Protein AF-A0A9P8MNV4-F1 (afdb_monomer_lite)

Foldseek 3Di:
DDPQQFWDKDFLDALVRQLVPDDDDVVVLVVVVVCVVVVNQAFPDDDDDDAQAEDELVQWDWDWDWDQDPVGTTIGIDTAGNVDGPDARYWYADPVQQKIKHKHFQLSSVVVSVVCVVCSVVSFFGMKIKHKDAFDRDPRGDHPDDDSVRSNSHRTIMIMMTHTDDPPPPPPD

Structure (mmCIF, N/CA/C/O backbone):
data_AF-A0A9P8MNV4-F1
#
_entry.id   AF-A0A9P8MNV4-F1
#
loop_
_atom_site.group_PDB
_atom_site.id
_atom_site.type_symbol
_atom_site.label_atom_id
_atom_site.label_alt_id
_atom_site.label_comp_id
_atom_site.label_asym_id
_atom_site.label_entity_id
_atom_site.label_seq_id
_atom_site.pdbx_PDB_ins_code
_atom_site.Cartn_x
_atom_site.Cartn_y
_atom_site.Cartn_z
_atom_site.occupancy
_atom_site.B_iso_or_equiv
_atom_site.auth_seq_id
_atom_site.auth_comp_id
_atom_site.auth_asym_id
_atom_site.auth_atom_id
_atom_site.pdbx_PDB_model_num
ATOM 1 N N . MET A 1 1 ? -19.214 8.490 -10.981 1.00 37.25 1 MET A N 1
ATOM 2 C CA . MET A 1 1 ? -18.634 8.285 -9.644 1.00 37.25 1 MET A CA 1
ATOM 3 C C . MET A 1 1 ? -17.933 6.957 -9.773 1.00 37.25 1 MET A C 1
ATOM 5 O O . MET A 1 1 ? -18.622 5.946 -9.816 1.00 37.25 1 MET A O 1
ATOM 9 N N . ASP A 1 2 ? -16.638 6.998 -10.073 1.00 38.66 2 ASP A N 1
ATOM 10 C CA . ASP A 1 2 ? -15.866 5.781 -10.320 1.00 38.66 2 ASP A CA 1
ATOM 11 C C . ASP A 1 2 ? -15.865 4.930 -9.052 1.00 38.66 2 ASP A C 1
ATOM 13 O O . ASP A 1 2 ? -15.774 5.444 -7.937 1.00 38.66 2 ASP A O 1
ATOM 17 N N . HIS A 1 3 ? -16.043 3.625 -9.227 1.00 40.94 3 HIS A N 1
ATOM 18 C CA . HIS A 1 3 ? -16.126 2.656 -8.137 1.00 40.94 3 HIS A CA 1
ATOM 19 C C . HIS A 1 3 ? -14.774 2.427 -7.422 1.00 40.94 3 HIS A C 1
ATOM 21 O O . HIS A 1 3 ? -14.731 1.671 -6.453 1.00 40.94 3 HIS A O 1
ATOM 27 N N . ASP A 1 4 ? -13.710 3.118 -7.845 1.00 51.25 4 ASP A N 1
ATOM 28 C CA . ASP A 1 4 ? -12.316 2.915 -7.419 1.00 51.25 4 ASP A CA 1
ATOM 29 C C . ASP A 1 4 ? -11.925 3.577 -6.090 1.00 51.25 4 ASP A C 1
ATOM 31 O O . ASP A 1 4 ? -10.836 3.338 -5.570 1.00 51.25 4 ASP A O 1
ATOM 35 N N . ASP A 1 5 ? -12.798 4.389 -5.493 1.00 57.44 5 ASP A N 1
ATOM 36 C CA . ASP A 1 5 ? -12.467 5.123 -4.262 1.00 57.44 5 ASP A CA 1
ATOM 37 C C . ASP A 1 5 ? -12.869 4.409 -2.962 1.00 57.44 5 ASP A C 1
ATOM 39 O O . ASP A 1 5 ? -12.551 4.888 -1.865 1.00 57.44 5 ASP A O 1
ATOM 43 N N . LEU A 1 6 ? -13.568 3.276 -3.053 1.00 70.69 6 LEU A N 1
ATOM 44 C CA . LEU A 1 6 ? -14.146 2.608 -1.890 1.00 70.69 6 LEU A CA 1
ATOM 45 C C . LEU A 1 6 ? -13.115 1.710 -1.201 1.00 70.69 6 LEU A C 1
ATOM 47 O O . LEU A 1 6 ? -12.518 0.827 -1.815 1.00 70.69 6 LEU A O 1
ATOM 51 N N . ALA A 1 7 ? -12.916 1.925 0.102 1.00 78.69 7 ALA A N 1
ATOM 52 C CA . ALA A 1 7 ? -12.097 1.023 0.894 1.00 78.69 7 ALA A CA 1
ATOM 53 C C . ALA A 1 7 ? -12.871 -0.276 1.164 1.00 78.69 7 ALA A C 1
ATOM 55 O O . ALA A 1 7 ? -14.072 -0.270 1.435 1.00 78.69 7 ALA A O 1
ATOM 56 N N . ARG A 1 8 ? -12.168 -1.404 1.106 1.00 88.19 8 ARG A N 1
ATOM 57 C CA . ARG A 1 8 ? -12.684 -2.706 1.511 1.00 88.19 8 ARG A CA 1
ATOM 58 C C . ARG A 1 8 ? -12.411 -2.918 2.991 1.00 88.19 8 ARG A C 1
ATOM 60 O O . ARG A 1 8 ? -11.270 -2.816 3.445 1.00 88.19 8 ARG A O 1
ATOM 67 N N . GLU A 1 9 ? -13.462 -3.257 3.721 1.00 91.81 9 GLU A N 1
ATOM 68 C CA . GLU A 1 9 ? -13.369 -3.649 5.120 1.00 91.81 9 GLU A CA 1
ATOM 69 C C . GLU A 1 9 ? -13.053 -5.140 5.254 1.00 91.81 9 GLU A C 1
ATOM 71 O O . GLU A 1 9 ? -13.652 -5.986 4.586 1.00 91.81 9 GLU A O 1
ATOM 76 N N . LEU A 1 10 ? -12.106 -5.456 6.137 1.00 93.06 10 LEU A N 1
ATOM 77 C CA . LEU A 1 10 ? -11.750 -6.813 6.527 1.00 93.06 10 LEU A CA 1
ATOM 78 C C . LEU A 1 10 ? -11.830 -6.936 8.050 1.00 93.06 10 LEU A C 1
ATOM 80 O O . LEU A 1 10 ? -11.197 -6.162 8.769 1.00 93.06 10 LEU A O 1
ATOM 84 N N . VAL A 1 11 ? -12.563 -7.935 8.535 1.00 94.38 11 VAL A N 1
ATOM 85 C CA . VAL A 1 11 ? -12.742 -8.209 9.968 1.00 94.38 11 VAL A CA 1
ATOM 86 C C . VAL A 1 11 ? -11.775 -9.305 10.406 1.00 94.38 11 VAL A C 1
ATOM 88 O O . VAL A 1 11 ? -11.705 -10.357 9.778 1.00 94.38 11 VAL A O 1
ATOM 91 N N . ASN A 1 12 ? -11.040 -9.055 11.490 1.00 94.00 12 ASN A N 1
ATOM 92 C CA . ASN A 1 12 ? -9.977 -9.904 12.035 1.00 94.00 12 ASN A CA 1
ATOM 93 C C . ASN A 1 12 ? -9.011 -10.458 10.958 1.00 94.00 12 ASN A C 1
ATOM 95 O O . ASN A 1 12 ? -8.778 -11.669 10.907 1.00 94.00 12 ASN A O 1
ATOM 99 N N . PRO A 1 13 ? -8.460 -9.603 10.073 1.00 96.50 13 PRO A N 1
ATOM 100 C CA . PRO A 1 13 ? -7.709 -10.068 8.916 1.00 96.50 13 PRO A CA 1
ATOM 101 C C . PRO A 1 13 ? -6.341 -10.634 9.286 1.00 96.50 13 PRO A C 1
ATOM 103 O O . PRO A 1 13 ? -5.661 -10.153 10.197 1.00 96.50 13 PRO A O 1
ATOM 106 N N . THR A 1 14 ? -5.874 -11.590 8.490 1.00 97.25 14 THR A N 1
ATOM 107 C CA . THR A 1 14 ? -4.459 -11.954 8.424 1.00 97.25 14 THR A CA 1
ATOM 108 C C . THR A 1 14 ? -3.698 -11.020 7.469 1.00 97.25 14 THR A C 1
ATOM 110 O O . THR A 1 14 ? -4.302 -10.358 6.620 1.00 97.25 14 THR A O 1
ATOM 113 N N . PRO A 1 15 ? -2.352 -10.988 7.526 1.00 97.50 15 PRO A N 1
ATOM 114 C CA . PRO A 1 15 ? -1.556 -10.300 6.509 1.00 97.50 15 PRO A CA 1
ATOM 115 C C . PRO A 1 15 ? -1.844 -10.783 5.081 1.00 97.50 15 PRO A C 1
ATOM 117 O O . PRO A 1 15 ? -1.811 -9.985 4.150 1.00 97.50 15 PRO A O 1
ATOM 120 N N . GLY A 1 16 ? -2.140 -12.077 4.909 1.00 97.44 16 GLY A N 1
ATOM 121 C CA . GLY A 1 16 ? -2.497 -12.649 3.611 1.00 97.44 16 GLY A CA 1
ATOM 122 C C . GLY A 1 16 ? -3.824 -12.104 3.087 1.00 97.44 16 GLY A C 1
ATOM 123 O O . GLY A 1 16 ? -3.897 -11.726 1.922 1.00 97.44 16 GLY A O 1
ATOM 124 N N . ASP A 1 17 ? -4.827 -11.977 3.960 1.00 97.31 17 ASP A N 1
ATOM 125 C CA . ASP A 1 17 ? -6.134 -11.409 3.598 1.00 97.31 17 ASP A CA 1
ATOM 126 C C . ASP A 1 17 ? -6.006 -9.952 3.152 1.00 97.31 17 ASP A C 1
ATOM 128 O O . ASP A 1 17 ? -6.617 -9.551 2.165 1.00 97.31 17 ASP A O 1
ATOM 132 N N . ILE A 1 18 ? -5.165 -9.172 3.840 1.00 97.19 18 ILE A N 1
ATOM 133 C CA . ILE A 1 18 ? -4.879 -7.780 3.467 1.00 97.19 18 ILE A CA 1
ATOM 134 C C . ILE A 1 18 ? -4.246 -7.717 2.080 1.00 97.19 18 ILE A C 1
ATOM 136 O O . ILE A 1 18 ? -4.702 -6.945 1.245 1.00 97.19 18 ILE A O 1
ATOM 140 N N . LEU A 1 19 ? -3.220 -8.530 1.813 1.00 96.62 19 LEU A N 1
ATOM 141 C CA . LEU A 1 19 ? -2.547 -8.535 0.512 1.00 96.62 19 LEU A CA 1
ATOM 142 C C . LEU A 1 19 ? -3.481 -8.981 -0.621 1.00 96.62 19 LEU A C 1
ATOM 144 O O . LEU A 1 19 ? -3.436 -8.400 -1.700 1.00 96.62 19 LEU A O 1
ATOM 148 N N . ALA A 1 20 ? -4.344 -9.968 -0.373 1.00 95.56 20 ALA A N 1
ATOM 149 C CA . ALA A 1 20 ? -5.291 -10.489 -1.359 1.00 95.56 20 ALA A CA 1
ATOM 150 C C . ALA A 1 20 ? -6.485 -9.557 -1.627 1.00 95.56 20 ALA A C 1
ATOM 152 O O . ALA A 1 20 ? -7.227 -9.761 -2.586 1.00 95.56 20 ALA A O 1
ATOM 153 N N . ALA A 1 21 ? -6.710 -8.559 -0.772 1.00 94.44 21 ALA A N 1
ATOM 154 C CA . ALA A 1 21 ? -7.844 -7.655 -0.895 1.00 94.44 21 ALA A CA 1
ATOM 155 C C . ALA A 1 21 ? -7.619 -6.506 -1.890 1.00 94.44 21 ALA A C 1
ATOM 157 O O . ALA A 1 21 ? -8.597 -5.867 -2.282 1.00 94.44 21 ALA A O 1
ATOM 158 N N . TYR A 1 22 ? -6.374 -6.262 -2.308 1.00 94.00 22 TYR A N 1
ATOM 159 C CA . TYR A 1 22 ? -6.057 -5.271 -3.332 1.00 94.00 22 TYR A CA 1
ATOM 160 C C . TYR A 1 22 ? -6.373 -5.808 -4.725 1.00 94.00 22 TYR A C 1
ATOM 162 O O . TYR A 1 22 ? -5.931 -6.890 -5.108 1.00 94.00 22 TYR A O 1
ATOM 170 N N . VAL A 1 23 ? -7.115 -5.014 -5.488 1.00 91.56 23 VAL A N 1
ATOM 171 C CA . VAL A 1 23 ? -7.489 -5.298 -6.876 1.00 91.56 23 VAL A CA 1
ATOM 172 C C . VAL A 1 23 ? -6.925 -4.189 -7.755 1.00 91.56 23 VAL A C 1
ATOM 174 O O . VAL A 1 23 ? -7.018 -3.019 -7.389 1.00 91.56 23 VAL A O 1
ATOM 177 N N . PHE A 1 24 ? -6.314 -4.555 -8.877 1.00 91.38 24 PHE A N 1
ATOM 178 C CA . PHE A 1 24 ? -5.770 -3.625 -9.864 1.00 91.38 24 PHE A CA 1
ATOM 179 C C . PHE A 1 24 ? -6.202 -4.064 -11.267 1.00 91.38 24 PHE A C 1
ATOM 181 O O . PHE A 1 24 ? -6.508 -5.236 -11.485 1.00 91.38 24 PHE A O 1
ATOM 188 N N . GLU A 1 25 ? -6.231 -3.124 -12.208 1.00 91.81 25 GLU A N 1
ATOM 189 C CA . GLU A 1 25 ? -6.538 -3.391 -13.617 1.00 91.81 25 GLU A CA 1
ATOM 190 C C . GLU A 1 25 ? -5.366 -4.122 -14.286 1.00 91.81 25 GLU A C 1
ATOM 192 O O . GLU A 1 25 ? -4.358 -3.520 -14.660 1.00 91.81 25 GLU A O 1
ATOM 197 N N . GLU A 1 26 ? -5.459 -5.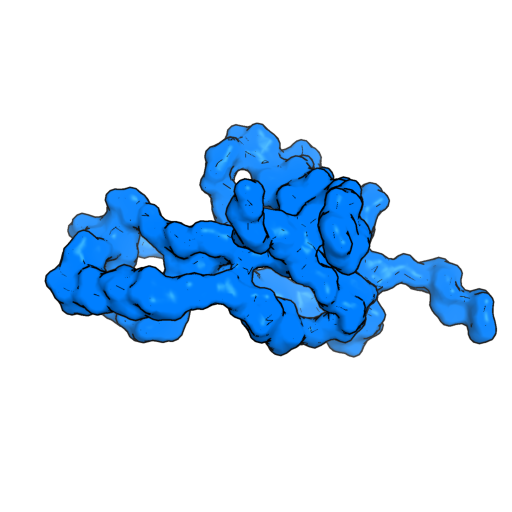451 -14.369 1.00 92.75 26 GLU A N 1
ATOM 198 C CA . GLU A 1 26 ? -4.351 -6.311 -14.808 1.00 92.75 26 GLU A CA 1
ATOM 199 C C . GLU A 1 26 ? -3.954 -6.104 -16.279 1.00 92.75 26 GLU A C 1
ATOM 201 O O . GLU A 1 26 ? -2.799 -6.314 -16.639 1.00 92.75 26 GLU A O 1
ATOM 206 N N . ASP A 1 27 ? -4.865 -5.632 -17.127 1.00 93.94 27 ASP A N 1
ATOM 207 C CA . ASP A 1 27 ? -4.568 -5.212 -18.499 1.00 93.94 27 ASP A CA 1
ATOM 208 C C . ASP A 1 27 ? -3.655 -3.978 -18.543 1.00 93.94 27 ASP A C 1
ATOM 210 O O . ASP A 1 27 ? -2.707 -3.933 -19.332 1.00 93.94 27 ASP A O 1
ATOM 214 N N . VAL A 1 28 ? -3.872 -3.009 -17.650 1.00 92.94 28 VAL A N 1
ATOM 215 C CA . VAL A 1 28 ? -2.994 -1.836 -17.514 1.00 92.94 28 VAL A CA 1
ATOM 216 C C . VAL A 1 28 ? -1.642 -2.230 -16.915 1.00 92.94 28 VAL A C 1
ATOM 218 O O . VAL A 1 28 ? -0.602 -1.733 -17.357 1.00 92.94 28 VAL A O 1
ATOM 221 N N . VAL A 1 29 ? -1.633 -3.149 -15.942 1.00 94.69 29 VAL A N 1
ATOM 222 C CA . VAL A 1 29 ? -0.392 -3.708 -15.378 1.00 94.69 29 VAL A CA 1
ATOM 223 C C . VAL A 1 29 ? 0.420 -4.412 -16.468 1.00 94.69 29 VAL A C 1
ATOM 225 O O . VAL A 1 29 ? 1.630 -4.188 -16.557 1.00 94.69 29 VAL A O 1
ATOM 228 N N . GLU A 1 30 ? -0.224 -5.217 -17.320 1.00 96.19 30 GLU A N 1
ATOM 229 C CA . GLU A 1 30 ? 0.468 -5.912 -18.406 1.00 96.19 30 GLU A CA 1
ATOM 230 C C . GLU A 1 30 ? 1.065 -4.962 -19.432 1.00 96.19 30 GLU A C 1
ATOM 232 O O . GLU A 1 30 ? 2.256 -5.047 -19.733 1.00 96.19 30 GLU A O 1
ATOM 237 N N . LEU A 1 31 ? 0.279 -3.999 -19.911 1.00 94.50 31 LEU A N 1
ATOM 238 C CA . LEU A 1 31 ? 0.780 -3.005 -20.855 1.00 94.50 31 LEU A CA 1
ATOM 239 C C . LEU A 1 31 ? 1.975 -2.231 -20.274 1.00 94.50 31 LEU A C 1
ATOM 241 O O . LEU A 1 31 ? 2.977 -1.985 -20.951 1.00 94.50 31 LEU A O 1
ATOM 245 N N . GLY A 1 32 ? 1.893 -1.865 -18.994 1.00 94.31 32 GLY A N 1
ATOM 246 C CA . GLY A 1 32 ? 2.972 -1.177 -18.298 1.00 94.31 32 GLY A CA 1
ATOM 247 C C . GLY A 1 32 ? 4.259 -2.005 -18.207 1.00 94.31 32 GLY A C 1
ATOM 248 O O . GLY A 1 32 ? 5.356 -1.446 -18.338 1.00 94.31 32 GLY A O 1
ATOM 249 N N . TRP A 1 33 ? 4.135 -3.316 -18.005 1.00 96.19 33 TRP A N 1
ATOM 250 C CA . TRP A 1 33 ? 5.257 -4.248 -17.975 1.00 96.19 33 TRP A CA 1
ATOM 251 C C . TRP A 1 33 ? 5.885 -4.448 -19.349 1.00 96.19 33 TRP A C 1
ATOM 253 O O . TRP A 1 33 ? 7.109 -4.400 -19.460 1.00 96.19 33 TRP A O 1
ATOM 263 N N . GLU A 1 34 ? 5.077 -4.603 -20.399 1.00 96.62 34 GLU A N 1
ATOM 264 C CA . GLU A 1 34 ? 5.565 -4.677 -21.779 1.00 96.62 34 GLU A CA 1
ATOM 265 C C . GLU A 1 34 ? 6.395 -3.439 -22.142 1.00 96.62 34 GLU A C 1
ATOM 267 O O . GLU A 1 34 ? 7.489 -3.542 -22.700 1.00 96.62 34 GLU A O 1
ATOM 272 N N . HIS A 1 35 ? 5.928 -2.252 -21.755 1.00 94.81 35 HIS A N 1
ATOM 273 C CA . HIS A 1 35 ? 6.689 -1.019 -21.935 1.00 94.81 35 HIS A CA 1
ATOM 274 C C . HIS A 1 35 ? 7.977 -0.984 -21.102 1.00 94.81 35 HIS A C 1
ATOM 276 O O . HIS A 1 35 ? 8.991 -0.457 -21.563 1.00 94.81 35 HIS A O 1
ATOM 282 N N . TYR A 1 36 ? 7.963 -1.533 -19.886 1.00 95.75 36 TYR A N 1
ATOM 283 C CA . TYR A 1 36 ? 9.149 -1.607 -19.037 1.00 95.75 36 TYR A CA 1
ATOM 284 C C . TYR A 1 36 ? 10.233 -2.500 -19.655 1.00 95.75 36 TYR A C 1
ATOM 286 O O . TYR A 1 36 ? 11.364 -2.043 -19.817 1.00 95.75 36 TYR A O 1
ATOM 294 N N . ILE A 1 37 ? 9.888 -3.715 -20.097 1.00 96.69 37 ILE A N 1
ATOM 295 C CA . ILE A 1 37 ? 10.852 -4.644 -20.717 1.00 96.69 37 ILE A CA 1
ATOM 296 C C . ILE A 1 37 ? 11.391 -4.142 -22.064 1.00 96.69 37 ILE A C 1
ATOM 298 O O . ILE A 1 37 ? 12.489 -4.516 -22.466 1.00 96.69 37 ILE A O 1
ATOM 302 N N . GLN A 1 38 ? 10.642 -3.281 -22.759 1.00 95.62 38 GLN A N 1
ATOM 303 C CA . GLN A 1 38 ? 11.090 -2.607 -23.984 1.00 95.62 38 GLN A CA 1
ATOM 304 C C . GLN A 1 38 ? 12.007 -1.405 -23.713 1.00 95.62 38 GLN A C 1
ATOM 306 O O . GLN A 1 38 ? 12.548 -0.824 -24.652 1.00 95.62 38 GLN A O 1
ATOM 311 N N . GLY A 1 39 ? 12.185 -1.017 -22.449 1.00 93.12 39 GLY A N 1
ATOM 312 C CA . GLY A 1 39 ? 13.022 0.110 -22.052 1.00 93.12 39 GLY A CA 1
ATOM 313 C C . GLY A 1 39 ? 12.298 1.459 -21.977 1.00 93.12 39 GLY A C 1
ATOM 314 O O . GLY A 1 39 ? 12.902 2.448 -21.570 1.00 93.12 39 GLY A O 1
ATOM 315 N N . ASN A 1 40 ? 11.007 1.524 -22.320 1.00 91.56 40 ASN A N 1
ATOM 316 C CA . ASN A 1 40 ? 10.255 2.784 -22.418 1.00 91.56 40 ASN A CA 1
ATOM 317 C C . ASN A 1 40 ? 9.999 3.435 -21.052 1.00 91.56 40 ASN A C 1
ATOM 319 O O . ASN A 1 40 ? 9.791 4.644 -20.970 1.00 91.56 40 ASN A O 1
ATOM 323 N N . HIS A 1 41 ? 9.993 2.638 -19.981 1.00 90.62 41 HIS A N 1
ATOM 324 C CA . HIS A 1 41 ? 9.760 3.099 -18.609 1.00 90.62 41 HIS A CA 1
ATOM 325 C C . HIS A 1 41 ? 11.015 3.031 -17.733 1.00 90.62 41 HIS A C 1
ATOM 327 O O . HIS A 1 41 ? 10.895 3.084 -16.510 1.00 90.62 41 HIS A O 1
ATOM 333 N N . LEU A 1 42 ? 12.208 2.901 -18.318 1.00 93.88 42 LEU A N 1
ATOM 334 C CA . LEU A 1 42 ? 13.445 2.863 -17.544 1.00 93.88 42 LEU A CA 1
ATOM 335 C C . LEU A 1 42 ? 13.862 4.252 -17.076 1.00 93.88 42 LEU A C 1
ATOM 337 O O . LEU A 1 42 ? 13.710 5.255 -17.776 1.00 93.88 42 LEU A O 1
ATOM 341 N N . ALA A 1 43 ? 14.419 4.298 -15.874 1.00 93.31 43 ALA A N 1
ATOM 342 C CA . ALA A 1 43 ? 15.038 5.493 -15.354 1.00 93.31 43 ALA A CA 1
ATOM 343 C C . ALA A 1 43 ? 16.320 5.820 -16.119 1.00 93.31 43 ALA A C 1
ATOM 345 O O . ALA A 1 43 ? 17.121 4.941 -16.429 1.00 93.31 43 ALA A O 1
ATOM 346 N N . ILE A 1 44 ? 16.539 7.114 -16.376 1.00 91.00 44 ILE A N 1
ATOM 347 C CA . ILE A 1 44 ? 17.744 7.609 -17.067 1.00 91.00 44 ILE A CA 1
ATOM 348 C C . ILE A 1 44 ? 19.012 7.229 -16.289 1.00 91.00 44 ILE A C 1
ATOM 350 O O . ILE A 1 44 ? 20.048 6.932 -16.878 1.00 91.00 44 ILE A O 1
ATOM 354 N N . MET A 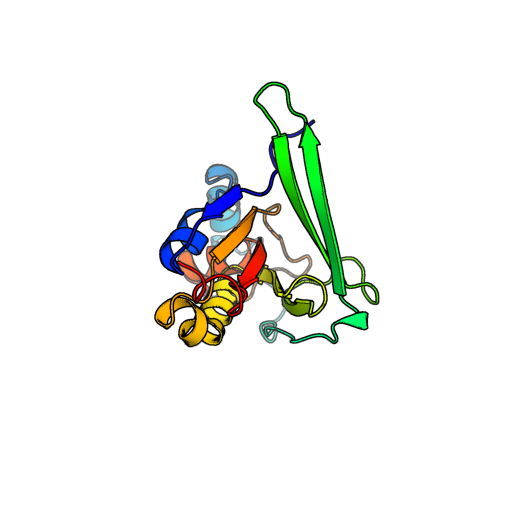1 45 ? 18.931 7.254 -14.957 1.00 91.44 45 MET A N 1
ATOM 355 C CA . MET A 1 45 ? 19.990 6.813 -14.057 1.00 91.44 45 MET A CA 1
ATOM 356 C C . MET A 1 45 ? 19.384 5.976 -12.928 1.00 91.44 45 MET A C 1
ATOM 358 O O . MET A 1 45 ? 18.302 6.331 -12.447 1.00 91.44 45 MET A O 1
ATOM 362 N N . PRO A 1 46 ? 20.082 4.927 -12.456 1.00 90.88 46 PRO A N 1
ATOM 363 C CA . PRO A 1 46 ? 19.655 4.180 -11.285 1.00 90.88 46 PRO A CA 1
ATOM 364 C C . PRO A 1 46 ? 19.492 5.087 -10.062 1.00 90.88 46 PRO A C 1
ATOM 366 O O . PRO A 1 46 ? 20.319 5.970 -9.817 1.00 90.88 46 PRO A O 1
ATOM 369 N N . TYR A 1 47 ? 18.449 4.850 -9.273 1.00 91.50 47 TYR A N 1
ATOM 370 C CA . TYR A 1 47 ? 18.147 5.613 -8.064 1.00 91.50 47 TYR A CA 1
ATOM 371 C C . TYR A 1 47 ? 17.993 4.701 -6.843 1.00 91.50 47 TYR A C 1
ATOM 373 O O . TYR A 1 47 ? 17.681 3.516 -6.952 1.00 91.50 47 TYR A O 1
ATOM 381 N N . ALA A 1 48 ? 18.201 5.263 -5.651 1.00 91.50 48 ALA A N 1
ATOM 382 C CA . ALA A 1 48 ? 17.958 4.545 -4.406 1.00 91.50 48 ALA A CA 1
ATOM 383 C C . ALA A 1 48 ? 16.452 4.347 -4.188 1.00 91.50 48 ALA A C 1
ATOM 385 O O . ALA A 1 48 ? 15.687 5.313 -4.193 1.00 91.50 48 ALA A O 1
ATOM 386 N N . GLU A 1 49 ? 16.036 3.101 -3.979 1.00 91.31 49 GLU A N 1
ATOM 387 C CA . GLU A 1 49 ? 14.632 2.776 -3.740 1.00 91.31 49 GLU A CA 1
ATOM 388 C C . GLU A 1 49 ? 14.108 3.449 -2.458 1.00 91.31 49 GLU A C 1
ATOM 390 O O . GLU A 1 49 ? 14.802 3.463 -1.434 1.00 91.31 49 GLU A O 1
ATOM 395 N N . PRO A 1 50 ? 12.880 4.000 -2.476 1.00 91.31 50 PRO A N 1
ATOM 396 C CA . PRO A 1 50 ? 12.296 4.623 -1.306 1.00 91.31 50 PRO A CA 1
ATOM 397 C C . PRO A 1 50 ? 12.069 3.586 -0.204 1.00 91.31 50 PRO A C 1
ATOM 399 O O . PRO A 1 50 ? 11.727 2.420 -0.442 1.00 91.31 50 PRO A O 1
ATOM 402 N N . ILE A 1 51 ? 12.245 4.047 1.026 1.00 95.50 51 ILE A N 1
ATOM 403 C CA 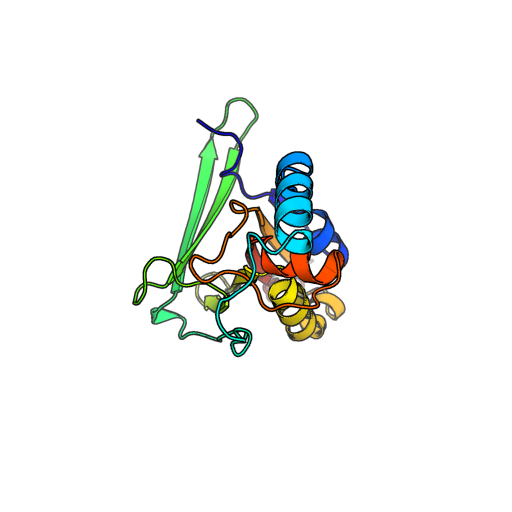. ILE A 1 51 ? 12.005 3.273 2.241 1.00 95.50 51 ILE A CA 1
ATOM 404 C C . ILE A 1 51 ? 10.646 3.637 2.837 1.00 95.50 51 ILE A C 1
ATOM 406 O O . ILE A 1 51 ? 10.074 4.674 2.508 1.00 95.50 51 ILE A O 1
ATOM 410 N N . LEU A 1 52 ? 10.148 2.790 3.736 1.00 97.75 52 LEU A N 1
ATOM 411 C CA . LEU A 1 52 ? 8.963 3.103 4.524 1.00 97.75 52 LEU A CA 1
ATOM 412 C C . LEU A 1 52 ? 9.318 4.122 5.616 1.00 97.75 52 LEU A C 1
ATOM 414 O O . LEU A 1 52 ? 10.079 3.812 6.531 1.00 97.75 52 LEU A O 1
ATOM 418 N N . GLU A 1 53 ? 8.766 5.330 5.528 1.00 97.81 53 GLU A N 1
ATOM 419 C CA . GLU A 1 53 ? 8.957 6.387 6.525 1.00 97.81 53 GLU A CA 1
ATOM 420 C C . GLU A 1 53 ? 7.901 6.283 7.635 1.00 97.81 53 GLU A C 1
ATOM 422 O O . GLU A 1 53 ? 6.700 6.324 7.371 1.00 97.81 53 GLU A O 1
ATOM 427 N N . GLN A 1 54 ? 8.318 6.211 8.901 1.00 97.81 54 GLN A N 1
ATOM 428 C CA . GLN A 1 54 ? 7.393 6.421 10.015 1.00 97.81 54 GLN A CA 1
ATOM 429 C C . GLN A 1 54 ? 7.284 7.921 10.311 1.00 97.81 54 GLN A C 1
ATOM 431 O O . GLN A 1 54 ? 8.227 8.526 10.821 1.00 97.81 54 GLN A O 1
ATOM 436 N N . ILE A 1 55 ? 6.134 8.520 10.005 1.00 97.56 55 ILE A N 1
ATOM 437 C CA . ILE A 1 55 ? 5.905 9.957 10.196 1.00 97.56 55 ILE A CA 1
ATOM 438 C C . ILE A 1 55 ? 5.309 10.256 11.575 1.00 97.56 55 ILE A C 1
ATOM 440 O O . ILE A 1 55 ? 4.759 9.382 12.254 1.00 97.56 55 ILE A O 1
ATOM 444 N N . ASN A 1 56 ? 5.405 11.518 12.000 1.00 96.50 56 ASN A N 1
ATOM 445 C CA . ASN A 1 56 ? 4.760 11.964 13.231 1.00 96.50 56 ASN A CA 1
ATOM 446 C C . ASN A 1 56 ? 3.226 11.891 13.079 1.00 96.50 56 ASN A C 1
ATOM 448 O O . ASN A 1 56 ? 2.712 12.338 12.051 1.00 96.50 56 ASN A O 1
ATOM 452 N N . PRO A 1 57 ? 2.478 11.416 14.092 1.00 95.62 57 PRO A N 1
ATOM 453 C CA . PRO A 1 57 ? 1.015 11.423 14.066 1.00 95.62 57 PRO A CA 1
ATOM 454 C C . PRO A 1 57 ? 0.390 12.798 13.782 1.00 95.62 57 PRO A C 1
ATOM 456 O O . PRO A 1 57 ? -0.679 12.868 13.187 1.00 95.62 57 PRO A O 1
ATOM 459 N N . SER A 1 58 ? 1.047 13.900 14.160 1.00 96.00 58 SER A N 1
ATOM 460 C CA . SER A 1 58 ? 0.565 15.256 13.858 1.00 96.00 58 SER A CA 1
ATOM 461 C C . SER A 1 58 ? 0.630 15.613 12.371 1.00 96.00 58 SER A C 1
ATOM 463 O O . SER A 1 58 ? -0.104 16.494 11.928 1.00 96.00 58 SER A O 1
ATOM 465 N N . ASP A 1 59 ? 1.477 14.927 11.600 1.00 97.00 59 ASP A N 1
ATOM 466 C CA . ASP A 1 59 ? 1.620 15.087 10.150 1.00 97.00 59 ASP A CA 1
ATOM 467 C C . ASP A 1 59 ? 0.696 14.134 9.370 1.00 97.00 59 ASP A C 1
ATOM 469 O O . ASP A 1 59 ? 0.548 14.260 8.154 1.00 97.00 59 ASP A O 1
ATOM 473 N N . LEU A 1 60 ? 0.033 13.200 10.061 1.00 96.62 60 LEU A N 1
ATOM 474 C CA . LEU A 1 60 ? -0.986 12.336 9.478 1.00 96.62 60 LEU A CA 1
ATOM 475 C C . LEU A 1 60 ? -2.302 13.110 9.303 1.00 96.62 60 LEU A C 1
ATOM 477 O O . LEU A 1 60 ? -2.819 13.773 10.212 1.00 96.62 60 LEU A O 1
ATOM 481 N N . GLN A 1 61 ? -2.885 12.979 8.119 1.00 95.31 61 GLN A N 1
ATOM 482 C CA . GLN A 1 61 ? -4.273 13.3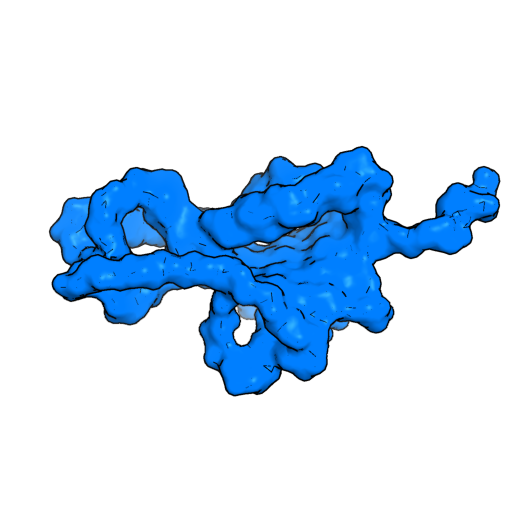09 7.845 1.00 95.31 61 GLN A CA 1
ATOM 483 C C . GLN A 1 61 ? -5.015 12.014 7.526 1.00 95.31 61 GLN A C 1
ATOM 485 O O . GLN A 1 61 ? -4.882 11.460 6.439 1.00 95.31 61 GLN A O 1
ATOM 490 N N . LEU A 1 62 ? -5.787 11.541 8.503 1.00 94.06 62 LEU A N 1
ATOM 491 C CA . LEU A 1 62 ? -6.625 10.356 8.382 1.00 94.06 62 LEU A CA 1
ATOM 492 C C . LEU A 1 62 ? -8.095 10.760 8.466 1.00 94.06 62 LEU A C 1
ATOM 494 O O . LEU A 1 62 ? -8.560 11.237 9.507 1.00 94.06 62 LEU A O 1
ATOM 498 N N . THR A 1 63 ? -8.821 10.538 7.376 1.00 90.75 63 THR A N 1
ATOM 499 C CA . THR A 1 63 ? -10.272 10.726 7.307 1.00 90.75 63 THR A CA 1
ATOM 500 C C . THR A 1 63 ? -10.922 9.373 7.086 1.00 90.75 63 THR A C 1
ATOM 502 O O . THR A 1 63 ? -10.618 8.703 6.105 1.00 90.75 63 THR A O 1
ATOM 505 N N . ILE A 1 64 ? -11.807 8.983 8.002 1.00 88.06 64 ILE A N 1
ATOM 506 C CA . ILE A 1 64 ? -12.668 7.811 7.853 1.00 88.06 64 ILE A CA 1
ATOM 507 C C . ILE A 1 64 ? -14.097 8.329 7.832 1.00 88.06 64 ILE A C 1
ATOM 509 O O . ILE A 1 64 ? -14.496 9.053 8.746 1.00 88.06 64 ILE A O 1
ATOM 513 N N . ALA A 1 65 ? -14.832 8.012 6.779 1.00 83.88 65 ALA A N 1
ATOM 514 C CA . ALA A 1 65 ? -16.215 8.426 6.618 1.00 83.88 65 ALA A CA 1
ATOM 515 C C . ALA A 1 65 ? -17.051 7.241 6.155 1.00 83.88 65 ALA A C 1
ATOM 517 O O . ALA A 1 65 ? -16.606 6.450 5.330 1.00 83.88 65 ALA A O 1
ATOM 518 N N . THR A 1 66 ? -18.270 7.144 6.663 1.00 81.50 66 THR A N 1
ATOM 519 C CA . THR A 1 66 ? -19.268 6.216 6.144 1.00 81.50 66 THR A CA 1
ATOM 520 C C . THR A 1 66 ? -20.056 6.935 5.060 1.00 81.50 66 THR A C 1
ATOM 522 O O . THR A 1 66 ? -20.582 8.024 5.295 1.00 81.50 66 THR A O 1
ATOM 525 N N . VAL A 1 67 ? -20.103 6.353 3.869 1.00 74.94 67 VAL A N 1
ATOM 526 C CA . VAL A 1 67 ? -20.854 6.882 2.733 1.00 74.94 67 VAL A CA 1
ATOM 527 C C . VAL A 1 67 ? -22.016 5.941 2.456 1.00 74.94 67 VAL A C 1
ATOM 529 O O . VAL A 1 67 ? -21.813 4.753 2.208 1.00 74.94 67 VAL A O 1
ATOM 532 N N . ASP A 1 68 ? -23.234 6.475 2.496 1.00 74.00 68 ASP A N 1
ATOM 533 C CA . ASP A 1 68 ? -24.433 5.728 2.132 1.00 74.00 68 ASP A CA 1
ATOM 534 C C . ASP A 1 68 ? -24.485 5.549 0.610 1.00 74.00 68 ASP A C 1
ATOM 536 O O . ASP A 1 68 ? -24.596 6.514 -0.150 1.00 74.00 68 ASP A O 1
ATOM 540 N N . GLY A 1 69 ? -24.380 4.300 0.160 1.00 62.72 69 GLY A N 1
ATOM 541 C CA . GLY A 1 69 ? -24.530 3.907 -1.235 1.00 62.72 69 GLY A CA 1
ATOM 542 C C . GLY A 1 69 ? -25.857 3.198 -1.496 1.00 62.72 69 GLY A C 1
ATOM 543 O O . GLY A 1 69 ? -26.545 2.733 -0.587 1.00 62.72 69 GLY A O 1
ATOM 544 N N . THR A 1 70 ? -26.196 3.034 -2.775 1.00 56.00 70 THR A N 1
ATOM 545 C CA . THR A 1 70 ? -27.392 2.297 -3.227 1.00 56.00 70 THR A CA 1
ATOM 546 C C . THR A 1 70 ? -27.410 0.818 -2.805 1.00 56.00 70 THR A C 1
ATOM 548 O O . THR A 1 70 ? -28.457 0.182 -2.895 1.00 56.00 70 THR A O 1
ATOM 551 N N . GLY A 1 71 ? -26.284 0.280 -2.318 1.00 60.47 71 GLY A N 1
ATOM 552 C CA . GLY A 1 71 ? -26.132 -1.080 -1.784 1.00 60.47 71 GLY A CA 1
ATOM 553 C C . GLY A 1 71 ? -25.820 -1.162 -0.283 1.00 60.47 71 GLY A C 1
ATOM 554 O O . GLY A 1 71 ? -25.469 -2.242 0.184 1.00 60.47 71 GLY A O 1
ATOM 555 N N . GLY A 1 72 ? -25.926 -0.056 0.462 1.00 65.00 72 GLY A N 1
ATOM 556 C CA . GLY A 1 72 ? -25.595 0.019 1.890 1.00 65.00 72 GLY A CA 1
ATOM 557 C C . GLY A 1 72 ? -24.488 1.026 2.212 1.00 65.00 72 GLY A C 1
ATOM 558 O O . GLY A 1 72 ? -23.929 1.670 1.324 1.00 65.00 72 GLY A O 1
ATOM 559 N N . ALA A 1 73 ? -24.200 1.169 3.503 1.00 69.50 73 ALA A N 1
ATOM 560 C CA . ALA A 1 73 ? -23.144 2.029 4.024 1.00 69.50 73 ALA A CA 1
ATOM 561 C C . ALA A 1 73 ? -21.755 1.423 3.753 1.00 69.50 73 ALA A C 1
ATOM 563 O O . ALA A 1 73 ? -21.517 0.262 4.081 1.00 69.50 73 ALA A O 1
ATOM 564 N N . VAL A 1 74 ? -20.839 2.207 3.178 1.00 67.62 74 VAL A N 1
ATOM 565 C CA . VAL A 1 74 ? -19.449 1.802 2.902 1.00 67.62 74 VAL A CA 1
ATOM 566 C C . VAL A 1 74 ? -18.488 2.724 3.646 1.00 67.62 74 VAL A C 1
ATOM 568 O O . VAL A 1 74 ? -18.657 3.943 3.626 1.00 67.62 74 VAL A O 1
ATOM 571 N N . GLU A 1 75 ? -17.472 2.164 4.302 1.00 78.31 75 GLU A N 1
ATOM 572 C CA . GLU A 1 75 ? -16.406 2.959 4.915 1.00 78.31 75 GLU A CA 1
ATOM 573 C C . GLU A 1 75 ? -15.383 3.400 3.856 1.00 78.31 75 GLU A C 1
ATOM 575 O O . GLU A 1 75 ? -14.854 2.603 3.086 1.00 78.31 75 GLU A O 1
ATOM 580 N N . VAL A 1 76 ? -15.074 4.692 3.831 1.00 76.88 76 VAL A N 1
ATOM 581 C CA . VAL A 1 76 ? -14.002 5.287 3.032 1.00 76.88 76 VAL A CA 1
ATOM 582 C C . VAL A 1 76 ? -12.891 5.703 3.981 1.00 76.88 76 VAL A C 1
ATOM 584 O O . VAL A 1 76 ? -13.142 6.434 4.938 1.00 76.88 76 VAL A O 1
ATOM 587 N N . ALA A 1 77 ? -11.659 5.276 3.700 1.00 84.69 77 ALA A N 1
ATOM 588 C CA . ALA A 1 77 ? -10.466 5.705 4.420 1.00 84.69 77 ALA A CA 1
ATOM 589 C C . ALA A 1 77 ? -9.532 6.480 3.488 1.00 84.69 77 ALA A C 1
ATOM 591 O O . ALA A 1 77 ? -9.074 5.964 2.470 1.00 84.69 77 ALA A O 1
ATOM 592 N N . VAL A 1 78 ? -9.225 7.720 3.858 1.00 88.19 78 VAL A N 1
ATOM 593 C CA . VAL A 1 78 ? -8.264 8.575 3.161 1.00 88.19 78 VAL A CA 1
ATOM 594 C C . VAL A 1 78 ? -7.056 8.795 4.061 1.00 88.19 78 VAL A C 1
ATOM 596 O O . VAL A 1 78 ? -7.182 9.376 5.140 1.00 88.19 78 VAL A O 1
ATOM 599 N N . VAL A 1 79 ? -5.895 8.325 3.599 1.00 92.88 79 VAL A N 1
ATOM 600 C CA . VAL A 1 79 ? -4.600 8.447 4.277 1.00 92.88 79 VAL A CA 1
ATOM 601 C C . VAL A 1 79 ? -3.728 9.435 3.505 1.00 92.88 79 VAL A C 1
ATOM 603 O O . VAL A 1 79 ? -3.323 9.165 2.378 1.00 92.88 79 VAL A O 1
ATOM 606 N N . GLU A 1 80 ? -3.427 10.586 4.100 1.00 94.62 80 GLU A N 1
ATOM 607 C CA . GLU A 1 80 ? -2.600 11.635 3.493 1.00 94.62 80 GLU A CA 1
ATOM 608 C C . GLU A 1 80 ? -1.594 12.212 4.498 1.00 94.62 80 GLU A C 1
ATOM 610 O O . GLU A 1 80 ? -1.723 12.041 5.714 1.00 94.62 80 GLU A O 1
ATOM 615 N N . ARG A 1 81 ? -0.581 12.917 3.983 1.00 94.88 81 ARG A N 1
ATOM 616 C CA . ARG A 1 81 ? 0.423 13.632 4.780 1.00 94.88 81 ARG A CA 1
ATOM 617 C C . ARG A 1 81 ? 0.181 15.137 4.686 1.00 94.88 81 ARG A C 1
ATOM 619 O O . ARG A 1 81 ? 0.119 15.677 3.585 1.00 94.88 81 ARG A O 1
ATOM 626 N N . ARG A 1 82 ? 0.083 15.825 5.826 1.00 93.44 82 ARG A N 1
ATOM 627 C CA . ARG A 1 82 ? -0.257 17.260 5.884 1.00 93.44 82 ARG A CA 1
ATOM 628 C C . ARG A 1 82 ? 0.837 18.146 5.301 1.00 93.44 82 ARG A C 1
ATOM 630 O O . ARG A 1 82 ? 0.543 19.083 4.570 1.00 93.44 82 ARG A O 1
ATOM 637 N N . SER A 1 83 ? 2.094 17.861 5.630 1.00 93.62 83 SER A N 1
ATOM 638 C CA . SER A 1 83 ? 3.244 18.672 5.216 1.00 93.62 83 SER A CA 1
ATOM 639 C C . SER A 1 83 ? 3.600 18.532 3.736 1.00 93.62 83 SER A C 1
ATOM 641 O O . SER A 1 83 ? 4.271 19.405 3.183 1.00 93.62 83 SER A O 1
ATOM 643 N N . ARG A 1 84 ? 3.194 17.429 3.095 1.00 91.06 84 ARG A N 1
ATOM 644 C CA . ARG A 1 84 ? 3.554 17.090 1.714 1.00 91.06 84 ARG A CA 1
ATOM 645 C C . ARG A 1 84 ? 2.409 16.366 1.021 1.00 91.06 84 ARG A C 1
ATOM 647 O O . ARG A 1 84 ? 2.309 15.138 1.081 1.00 91.06 84 ARG A O 1
ATOM 654 N N . SER A 1 85 ? 1.592 17.135 0.309 1.00 78.12 85 SER A N 1
ATOM 655 C CA . SER A 1 85 ? 0.616 16.593 -0.634 1.00 78.12 85 SER A CA 1
ATOM 656 C C . SER A 1 85 ? 1.317 15.660 -1.626 1.00 78.12 85 SER A C 1
ATOM 658 O O . SER A 1 85 ? 2.428 15.953 -2.065 1.00 78.12 85 SER A O 1
ATOM 660 N N . PHE A 1 86 ? 0.684 14.535 -1.961 1.00 81.50 86 PHE A N 1
ATOM 661 C CA . PHE A 1 86 ? 1.231 13.479 -2.833 1.00 81.50 86 PHE A CA 1
ATOM 662 C C . PHE A 1 86 ? 2.400 12.663 -2.261 1.00 81.50 86 PHE A C 1
ATOM 664 O O . PHE A 1 86 ? 2.945 11.817 -2.969 1.00 81.50 86 PHE A O 1
ATOM 671 N N . SER A 1 87 ? 2.776 12.850 -0.989 1.00 88.62 87 SER A N 1
ATOM 672 C CA . SER A 1 87 ? 3.725 11.937 -0.345 1.00 88.62 87 SER A CA 1
ATOM 673 C C . SER A 1 87 ? 3.170 10.510 -0.355 1.00 88.62 87 SER A C 1
ATOM 675 O O . SER A 1 87 ? 1.983 10.281 -0.118 1.00 88.62 87 SER A O 1
ATOM 677 N N . MET A 1 88 ? 4.054 9.549 -0.590 1.00 92.31 88 MET A N 1
ATOM 678 C CA . MET A 1 88 ? 3.783 8.115 -0.489 1.00 92.31 88 MET A CA 1
ATOM 679 C C . MET A 1 88 ? 4.831 7.463 0.413 1.00 92.31 88 MET A C 1
ATOM 681 O O . MET A 1 88 ? 5.749 8.141 0.879 1.00 92.31 88 MET A O 1
ATOM 685 N N . ASN A 1 89 ? 4.700 6.155 0.624 1.00 96.12 89 ASN A N 1
ATOM 686 C CA . ASN A 1 89 ? 5.659 5.301 1.321 1.00 96.12 89 ASN A CA 1
ATOM 687 C C . ASN A 1 89 ? 5.854 5.687 2.789 1.00 96.12 89 ASN A C 1
ATOM 689 O O . ASN A 1 89 ? 6.978 5.773 3.281 1.00 96.12 89 ASN A O 1
ATOM 693 N N . PHE A 1 90 ? 4.747 5.905 3.498 1.00 98.00 90 PHE A N 1
ATOM 694 C CA . PHE A 1 90 ? 4.772 6.249 4.913 1.00 98.00 90 PHE A CA 1
ATOM 695 C C . PHE A 1 90 ? 3.785 5.435 5.747 1.00 98.00 90 PHE A C 1
ATOM 697 O O . PHE A 1 90 ? 2.801 4.890 5.244 1.00 98.00 90 PHE A O 1
ATOM 704 N N . MET A 1 91 ? 4.048 5.403 7.051 1.00 98.19 91 MET A N 1
ATOM 705 C CA . MET A 1 91 ? 3.150 4.885 8.074 1.00 98.19 91 MET A CA 1
ATOM 706 C C . MET A 1 91 ? 3.088 5.822 9.281 1.00 98.19 91 MET A C 1
ATOM 708 O O . MET A 1 91 ? 4.060 6.504 9.606 1.00 98.19 91 MET A O 1
ATOM 712 N N . ALA A 1 92 ? 1.959 5.836 9.979 1.00 98.06 92 ALA A N 1
ATOM 713 C CA . ALA A 1 92 ? 1.811 6.542 11.248 1.00 98.06 92 ALA A CA 1
ATOM 714 C C . ALA A 1 92 ? 0.767 5.874 12.140 1.00 98.06 92 ALA A C 1
ATOM 716 O O . ALA A 1 92 ? -0.159 5.223 11.659 1.00 98.06 92 ALA A O 1
ATOM 717 N N . TYR A 1 93 ? 0.917 6.066 13.447 1.00 97.38 93 TYR A N 1
ATOM 718 C CA . TYR A 1 93 ? -0.053 5.618 14.438 1.00 97.38 93 TYR A CA 1
ATOM 719 C C . TYR A 1 93 ? -0.959 6.777 14.857 1.00 97.38 93 TYR A C 1
ATOM 721 O O . TYR A 1 93 ? -0.469 7.794 15.344 1.00 97.38 93 TYR A O 1
ATOM 729 N N . ASP A 1 94 ? -2.270 6.620 14.708 1.00 96.06 94 ASP A N 1
ATOM 730 C CA . ASP A 1 94 ? -3.271 7.535 15.257 1.00 96.06 94 ASP A CA 1
ATOM 731 C C . ASP A 1 94 ? -3.753 6.978 16.602 1.00 96.06 94 ASP A C 1
ATOM 733 O O . ASP A 1 94 ? -4.511 6.007 16.660 1.00 96.06 94 ASP A O 1
ATOM 737 N N . ALA A 1 95 ? -3.309 7.600 17.697 1.00 93.81 95 ALA A N 1
ATOM 738 C CA . ALA A 1 95 ? -3.679 7.186 19.048 1.00 93.81 95 ALA A CA 1
ATOM 739 C C . ALA A 1 95 ? -5.156 7.450 19.380 1.00 93.81 95 ALA A C 1
ATOM 741 O O . ALA A 1 95 ? -5.721 6.722 20.190 1.00 93.81 95 ALA A O 1
ATOM 742 N N . GLN A 1 96 ? -5.786 8.459 18.764 1.00 91.94 96 GLN A N 1
ATOM 743 C CA . GLN A 1 96 ? -7.195 8.779 19.015 1.00 91.94 96 GLN A CA 1
ATOM 744 C C . GLN A 1 96 ? -8.114 7.717 18.416 1.00 91.94 96 GLN A C 1
ATOM 746 O O . GLN A 1 96 ? -9.147 7.400 18.994 1.00 91.94 96 GLN A O 1
ATOM 751 N N . LYS A 1 97 ? -7.727 7.163 17.264 1.00 91.06 97 LYS A N 1
ATOM 752 C CA . LYS A 1 97 ? -8.469 6.098 16.574 1.00 91.06 97 LYS A CA 1
ATOM 753 C C . LYS A 1 97 ? -7.905 4.698 16.824 1.00 91.06 97 LYS A C 1
ATOM 755 O O . LYS A 1 97 ? -8.391 3.744 16.226 1.00 91.06 97 LYS A O 1
ATOM 760 N N . GLN A 1 98 ? -6.859 4.592 17.648 1.00 94.25 98 GLN A N 1
ATOM 761 C CA . GLN A 1 98 ? -6.118 3.361 17.945 1.00 94.25 98 GLN A CA 1
ATOM 762 C C . GLN A 1 98 ? -5.782 2.533 16.693 1.00 94.25 98 GLN A C 1
ATOM 764 O O . GLN A 1 98 ? -5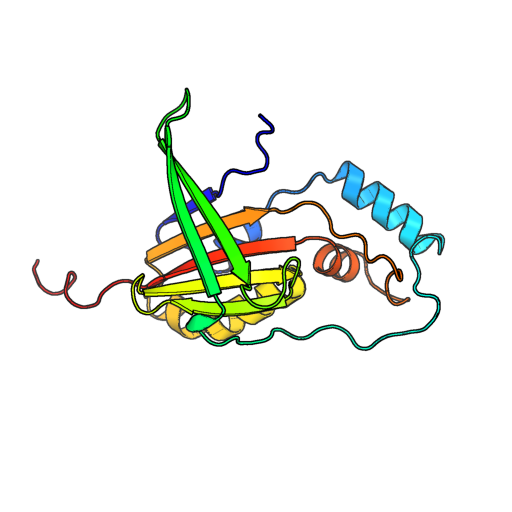.997 1.321 16.640 1.00 94.25 98 GLN A O 1
ATOM 769 N N . CYS A 1 99 ? -5.255 3.191 15.661 1.00 96.19 99 CYS A N 1
ATOM 770 C CA . CYS A 1 99 ? -4.994 2.539 14.383 1.00 96.19 99 CYS A CA 1
ATOM 771 C C . CYS A 1 99 ? -3.639 2.918 13.788 1.00 96.19 99 CYS A C 1
ATOM 773 O O . CYS A 1 99 ? -3.103 3.999 14.034 1.00 96.19 99 CYS A O 1
ATOM 775 N N . TRP A 1 100 ? -3.088 2.013 12.986 1.00 97.94 100 TRP A N 1
ATOM 776 C CA . TRP A 1 100 ? -1.942 2.290 12.129 1.00 97.94 100 TRP A CA 1
ATOM 777 C C . TRP A 1 100 ? -2.419 2.571 10.715 1.00 97.94 100 TRP A C 1
ATOM 779 O O . TRP A 1 100 ? -3.095 1.735 10.127 1.00 97.94 100 TRP A O 1
ATOM 789 N N . ALA A 1 101 ? -2.037 3.716 10.166 1.00 97.81 101 ALA A N 1
ATOM 790 C CA . ALA A 1 101 ? -2.274 4.072 8.778 1.00 97.81 101 ALA A CA 1
ATOM 791 C C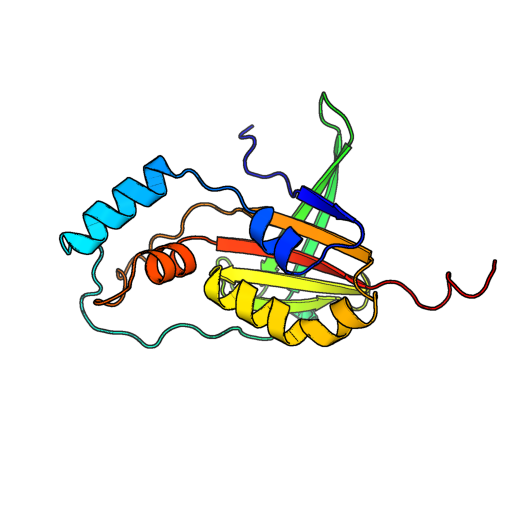 . ALA A 1 101 ? -0.994 3.881 7.958 1.00 97.81 101 ALA A C 1
ATOM 793 O O . ALA A 1 101 ? 0.101 4.201 8.424 1.00 97.81 101 ALA A O 1
ATOM 794 N N . PHE A 1 102 ? -1.150 3.392 6.736 1.00 98.19 102 PHE A N 1
ATOM 795 C CA . PHE A 1 102 ? -0.111 3.167 5.743 1.00 98.19 102 PHE A CA 1
ATOM 796 C C . PHE A 1 102 ? -0.588 3.688 4.385 1.00 98.19 102 PHE A C 1
ATOM 798 O O . PHE A 1 102 ? -1.761 3.536 4.035 1.00 98.19 102 PHE A O 1
ATOM 805 N N . LYS A 1 103 ? 0.341 4.253 3.614 1.00 97.12 103 LYS A N 1
ATOM 806 C CA . LYS A 1 103 ? 0.164 4.578 2.197 1.00 97.12 103 LYS A CA 1
ATOM 807 C C . LYS A 1 103 ? 1.476 4.349 1.461 1.00 97.12 103 LYS A C 1
ATOM 809 O O . LYS A 1 103 ? 2.490 4.937 1.840 1.00 97.12 103 LYS A O 1
ATOM 814 N N . GLY A 1 104 ? 1.470 3.561 0.390 1.00 96.44 104 GLY A N 1
ATOM 815 C CA . GLY A 1 104 ? 2.666 3.359 -0.427 1.00 96.44 104 GLY A CA 1
ATOM 816 C C . GLY A 1 104 ? 2.648 2.129 -1.325 1.00 96.44 104 GLY A C 1
ATOM 817 O O . GLY A 1 104 ? 1.613 1.504 -1.538 1.00 96.44 104 GLY A O 1
ATOM 818 N N . GLU A 1 105 ? 3.833 1.816 -1.843 1.00 96.50 105 GLU A N 1
ATOM 819 C CA . GLU A 1 105 ? 4.140 0.657 -2.689 1.00 96.50 105 GLU A CA 1
ATOM 820 C C . GLU A 1 105 ? 3.778 -0.669 -2.007 1.00 96.50 105 GLU A C 1
ATOM 822 O O . GLU A 1 105 ? 4.046 -0.855 -0.815 1.00 96.50 105 GLU A O 1
ATOM 827 N N . MET A 1 106 ? 3.265 -1.639 -2.770 1.00 96.69 106 MET A N 1
ATOM 828 C CA . MET A 1 106 ? 2.951 -2.982 -2.261 1.00 96.69 106 MET A CA 1
ATOM 829 C C . MET A 1 106 ? 4.172 -3.687 -1.651 1.00 96.69 106 MET A C 1
ATOM 831 O O . MET A 1 106 ? 4.040 -4.379 -0.637 1.00 96.69 106 MET A O 1
ATOM 835 N N . ARG A 1 107 ? 5.383 -3.441 -2.173 1.00 96.44 107 ARG A N 1
ATOM 836 C CA . ARG A 1 107 ? 6.639 -3.883 -1.533 1.00 96.44 107 ARG A CA 1
ATOM 837 C C . ARG A 1 107 ? 6.740 -3.420 -0.078 1.00 96.44 107 ARG A C 1
ATOM 839 O O . ARG A 1 107 ? 7.111 -4.184 0.814 1.00 96.44 107 ARG A O 1
ATOM 846 N N . LEU A 1 108 ? 6.428 -2.148 0.165 1.00 98.00 108 LEU A N 1
ATOM 847 C CA . LEU A 1 108 ? 6.513 -1.532 1.486 1.00 98.00 108 LEU A CA 1
ATOM 848 C C . LEU A 1 108 ? 5.310 -1.885 2.355 1.00 98.00 108 LEU A C 1
ATOM 850 O O . LEU A 1 108 ? 5.462 -1.947 3.572 1.00 98.00 108 LEU A O 1
ATOM 854 N N . LEU A 1 109 ? 4.162 -2.209 1.758 1.00 98.12 109 LEU A N 1
ATOM 855 C CA . LEU A 1 109 ? 3.045 -2.794 2.490 1.00 98.12 109 LEU A CA 1
ATOM 856 C C . LEU A 1 109 ? 3.445 -4.147 3.087 1.00 98.12 109 LEU A C 1
ATOM 858 O O . LEU A 1 109 ? 3.223 -4.379 4.272 1.00 98.12 109 LEU A O 1
ATOM 862 N N . LYS A 1 110 ? 4.102 -5.024 2.314 1.00 97.50 110 LYS A N 1
ATOM 863 C CA . LYS A 1 110 ? 4.630 -6.300 2.837 1.00 97.50 110 LYS A CA 1
ATOM 864 C C . LYS A 1 110 ? 5.572 -6.064 4.022 1.00 97.50 110 LYS A C 1
ATOM 866 O O . LYS A 1 110 ? 5.490 -6.770 5.027 1.00 97.50 110 LYS A O 1
ATOM 871 N N . HIS A 1 111 ? 6.421 -5.037 3.940 1.00 98.00 111 HIS A N 1
ATOM 872 C CA . HIS A 1 111 ? 7.301 -4.647 5.043 1.00 98.00 111 HIS A CA 1
ATOM 873 C C . HIS A 1 111 ? 6.524 -4.136 6.268 1.00 98.00 111 HIS A C 1
ATOM 875 O O . HIS A 1 111 ? 6.771 -4.594 7.384 1.00 98.00 111 HIS A O 1
ATOM 881 N N . PHE A 1 112 ? 5.542 -3.255 6.065 1.00 98.44 112 PHE A N 1
ATOM 882 C CA . PHE A 1 112 ? 4.641 -2.757 7.107 1.00 98.44 112 PHE A CA 1
ATOM 883 C C . PHE A 1 112 ? 3.908 -3.901 7.822 1.00 98.44 112 PHE A C 1
ATOM 885 O O . PHE A 1 112 ? 3.927 -3.981 9.049 1.00 98.44 112 PHE A O 1
ATOM 892 N N . LEU A 1 113 ? 3.332 -4.846 7.078 1.00 98.12 113 LEU A N 1
ATOM 893 C CA . LEU A 1 113 ? 2.671 -6.020 7.652 1.00 98.12 113 LEU A CA 1
ATOM 894 C C . LEU A 1 113 ? 3.653 -6.917 8.421 1.00 98.12 113 LEU A C 1
ATOM 896 O O . LEU A 1 113 ? 3.291 -7.481 9.454 1.00 98.12 113 LEU A O 1
ATOM 900 N N . GLY A 1 114 ? 4.909 -6.994 7.972 1.00 97.56 114 GLY A N 1
ATOM 901 C CA . GLY A 1 114 ? 6.000 -7.639 8.703 1.00 97.56 114 GLY A CA 1
ATOM 902 C C . GLY A 1 114 ? 6.282 -6.979 10.057 1.00 97.56 114 GLY A C 1
ATOM 903 O O . GLY A 1 114 ? 6.348 -7.677 11.073 1.00 97.56 114 GLY A O 1
ATOM 904 N N . ILE A 1 115 ? 6.365 -5.644 10.101 1.00 96.81 115 ILE A N 1
ATOM 905 C CA . ILE A 1 115 ? 6.495 -4.863 11.348 1.00 96.81 115 ILE A CA 1
ATOM 906 C C . ILE A 1 115 ? 5.306 -5.149 12.279 1.00 96.81 115 ILE A C 1
ATOM 908 O O . ILE A 1 115 ? 5.477 -5.362 13.480 1.00 96.81 115 ILE A O 1
ATOM 912 N N . MET A 1 116 ? 4.100 -5.234 11.716 1.00 97.19 116 MET A N 1
ATOM 913 C CA . MET A 1 116 ? 2.860 -5.462 12.460 1.00 97.19 116 MET A CA 1
ATOM 914 C C . MET A 1 116 ? 2.604 -6.934 12.824 1.00 97.19 116 MET A C 1
ATOM 916 O O . MET A 1 116 ? 1.627 -7.234 13.512 1.00 97.19 116 MET A O 1
ATOM 920 N N . SER A 1 117 ? 3.482 -7.863 12.434 1.00 95.19 117 SER A N 1
ATOM 921 C CA . SER A 1 117 ? 3.299 -9.315 12.606 1.00 95.19 117 SER A CA 1
ATOM 922 C C . SER A 1 117 ? 2.981 -9.743 14.043 1.00 95.19 117 SER A C 1
ATOM 924 O O . SER A 1 117 ? 2.171 -10.649 14.258 1.00 95.19 117 SER A O 1
ATOM 926 N N . ALA A 1 118 ? 3.565 -9.077 15.044 1.00 94.06 118 ALA A N 1
ATOM 927 C CA . ALA A 1 118 ? 3.279 -9.341 16.452 1.00 94.06 118 ALA A CA 1
ATOM 928 C C . ALA A 1 118 ? 1.820 -9.020 16.825 1.00 94.06 118 ALA A C 1
ATOM 930 O O . ALA A 1 118 ? 1.216 -9.755 17.605 1.00 94.06 118 ALA A O 1
ATOM 931 N N . TYR A 1 119 ? 1.234 -7.964 16.255 1.00 94.81 119 TYR A N 1
ATOM 932 C CA . TYR A 1 119 ? -0.165 -7.603 16.492 1.00 94.81 119 TYR A CA 1
ATOM 933 C C . TYR A 1 119 ? -1.112 -8.635 15.882 1.00 94.81 119 TYR A C 1
ATOM 935 O O . TYR A 1 119 ? -2.030 -9.081 16.569 1.00 94.81 119 TYR A O 1
ATOM 943 N N . PHE A 1 120 ? -0.840 -9.080 14.653 1.00 95.19 120 PHE A N 1
ATOM 944 C CA . PHE A 1 120 ? -1.609 -10.146 14.004 1.00 95.19 120 PHE A CA 1
ATOM 945 C C . PHE A 1 120 ? -1.552 -11.454 14.798 1.00 95.19 120 PHE A C 1
ATOM 947 O O . PHE A 1 120 ? -2.585 -12.021 15.140 1.00 95.19 120 PHE A O 1
ATOM 954 N N . ARG A 1 121 ? -0.349 -11.900 15.184 1.00 93.75 121 ARG A N 1
ATOM 955 C CA . ARG A 1 121 ? -0.162 -13.128 15.978 1.00 93.75 121 ARG A CA 1
ATOM 956 C C . ARG A 1 121 ? -0.880 -13.106 17.325 1.00 93.75 121 ARG A C 1
ATOM 958 O O . ARG A 1 121 ? -1.263 -14.156 17.824 1.00 93.75 121 ARG A O 1
ATOM 965 N N . LEU A 1 122 ? -1.003 -11.931 17.936 1.00 92.81 122 LEU A N 1
ATOM 966 C CA . LEU A 1 122 ? -1.672 -11.751 19.222 1.00 92.81 122 LEU A CA 1
ATOM 967 C C . LEU A 1 122 ? -3.177 -11.470 19.079 1.00 92.81 122 LEU A C 1
ATOM 969 O O . LEU A 1 122 ? -3.806 -11.140 20.083 1.00 92.81 122 LEU A O 1
ATOM 973 N N . GLY A 1 123 ? -3.740 -11.547 17.865 1.00 91.56 123 GLY A N 1
ATOM 974 C CA . GLY A 1 123 ? -5.154 -11.253 17.610 1.00 91.56 123 GLY A CA 1
ATOM 975 C C . GLY A 1 123 ? -5.541 -9.822 17.987 1.00 91.56 123 GLY A C 1
ATOM 976 O O . GLY A 1 123 ? -6.640 -9.583 18.480 1.00 91.56 123 GLY A O 1
ATOM 977 N N . ARG A 1 124 ? -4.601 -8.879 17.850 1.00 93.94 124 ARG A N 1
ATOM 978 C CA . ARG A 1 124 ? -4.798 -7.471 18.221 1.00 93.94 124 ARG A CA 1
ATOM 979 C C . ARG A 1 124 ? -5.298 -6.611 17.074 1.00 93.94 124 ARG A C 1
ATOM 981 O O . ARG A 1 124 ? -5.620 -5.465 17.336 1.00 93.94 124 ARG A O 1
ATOM 988 N N . VAL A 1 125 ? -5.318 -7.113 15.844 1.00 95.62 125 VAL A N 1
ATOM 989 C CA . VAL A 1 125 ? -5.890 -6.400 14.696 1.00 95.62 125 VAL A CA 1
ATOM 990 C C . VAL A 1 125 ? -7.333 -6.859 14.548 1.00 95.62 125 VAL A C 1
ATOM 992 O O . VAL A 1 125 ? -7.565 -8.017 14.216 1.00 95.62 125 VAL A O 1
ATOM 995 N N . ASP A 1 126 ? -8.282 -5.972 14.836 1.00 94.19 126 ASP A N 1
ATOM 996 C CA . ASP A 1 126 ? -9.716 -6.296 14.799 1.00 94.19 126 ASP A CA 1
ATOM 997 C C . ASP A 1 126 ? -10.337 -5.981 13.438 1.00 94.19 126 ASP A C 1
ATOM 999 O O . ASP A 1 126 ? -11.187 -6.709 12.934 1.00 94.19 126 ASP A O 1
ATOM 1003 N N . LYS A 1 127 ? -9.867 -4.907 12.801 1.00 94.94 127 LYS A N 1
ATOM 1004 C CA . LYS A 1 127 ? -10.372 -4.451 11.509 1.00 94.94 127 LYS A CA 1
ATOM 1005 C C . LYS A 1 127 ? -9.239 -3.899 10.656 1.00 94.94 127 LYS A C 1
ATOM 1007 O O . LYS A 1 127 ? -8.323 -3.263 11.179 1.00 94.94 127 LYS A O 1
ATOM 1012 N N . ALA A 1 128 ? -9.321 -4.101 9.347 1.00 96.12 128 ALA A N 1
ATOM 1013 C CA . ALA A 1 128 ? -8.535 -3.356 8.376 1.00 96.12 128 ALA A CA 1
ATOM 1014 C C . ALA A 1 128 ? -9.437 -2.678 7.345 1.00 96.12 128 ALA A C 1
ATOM 1016 O O . ALA A 1 128 ? -10.410 -3.271 6.885 1.00 96.12 128 ALA A O 1
ATOM 1017 N N . LEU A 1 129 ? -9.068 -1.460 6.957 1.00 95.19 129 LEU A N 1
ATOM 1018 C CA . LEU A 1 129 ? -9.575 -0.803 5.757 1.00 95.19 129 LEU A CA 1
ATOM 1019 C C . LEU A 1 129 ? -8.454 -0.758 4.733 1.00 95.19 129 LEU A C 1
ATOM 1021 O O . LEU A 1 129 ? -7.391 -0.202 5.007 1.00 95.19 129 LEU A O 1
ATOM 1025 N N . VAL A 1 130 ? -8.686 -1.347 3.567 1.00 94.50 130 VAL A N 1
ATOM 1026 C CA . VAL A 1 130 ? -7.704 -1.402 2.481 1.00 94.50 130 VAL A CA 1
ATOM 1027 C C . VAL A 1 130 ? -8.274 -0.755 1.237 1.00 94.50 130 VAL A C 1
ATOM 1029 O O . VAL A 1 130 ? -9.459 -0.893 0.948 1.00 94.50 130 VAL A O 1
ATOM 1032 N N . ARG A 1 131 ? -7.441 -0.041 0.491 1.00 91.69 131 ARG A N 1
ATOM 1033 C CA . ARG A 1 131 ? -7.865 0.589 -0.756 1.00 91.69 131 ARG A CA 1
ATOM 1034 C C . ARG A 1 131 ? -6.737 0.553 -1.768 1.00 91.69 131 ARG A C 1
ATOM 1036 O O . ARG A 1 131 ? -5.647 1.049 -1.479 1.00 91.69 131 ARG A O 1
ATOM 1043 N N . SER A 1 132 ? -7.019 0.011 -2.946 1.00 91.94 132 SER A N 1
ATOM 1044 C CA . SER A 1 132 ? -6.153 0.172 -4.110 1.00 91.94 132 SER A CA 1
ATOM 1045 C C . SER A 1 132 ? -6.170 1.624 -4.565 1.00 91.94 132 SER A C 1
ATOM 1047 O O . SER A 1 132 ? -7.217 2.261 -4.607 1.00 91.94 132 SER A O 1
ATOM 1049 N N . ARG A 1 133 ? -5.004 2.161 -4.898 1.00 89.56 133 ARG A N 1
ATOM 1050 C CA . ARG A 1 133 ? -4.886 3.431 -5.614 1.00 89.56 133 ARG A CA 1
ATOM 1051 C C . ARG A 1 133 ? -4.573 3.138 -7.078 1.00 89.56 133 ARG A C 1
ATOM 1053 O O . ARG A 1 133 ? -4.206 2.017 -7.429 1.00 89.56 133 ARG A O 1
ATOM 1060 N N . ASN A 1 134 ? -4.653 4.173 -7.908 1.00 84.44 134 ASN A N 1
ATOM 1061 C CA . ASN A 1 134 ? -4.187 4.101 -9.289 1.00 84.44 134 ASN A CA 1
ATOM 1062 C C . ASN A 1 134 ? -2.749 3.583 -9.350 1.00 84.44 134 ASN A C 1
ATOM 1064 O O . ASN A 1 134 ? -1.929 3.879 -8.471 1.00 84.44 134 ASN A O 1
ATOM 1068 N N . LEU A 1 135 ? -2.452 2.848 -10.421 1.00 87.56 135 LEU A N 1
ATOM 1069 C CA . LEU A 1 135 ? -1.095 2.412 -10.709 1.00 87.56 135 LEU A CA 1
ATOM 1070 C C . LEU A 1 135 ? -0.178 3.634 -10.778 1.00 87.56 135 LEU A C 1
ATOM 1072 O O . LEU A 1 135 ? -0.447 4.619 -11.469 1.00 87.56 135 LEU A O 1
ATOM 1076 N N . PHE A 1 136 ? 0.902 3.578 -10.015 1.00 85.69 136 PHE A N 1
ATOM 1077 C CA . PHE A 1 136 ? 1.900 4.620 -9.981 1.00 85.69 136 PHE A CA 1
ATOM 1078 C C . PHE A 1 136 ? 2.900 4.413 -11.102 1.00 85.69 136 PHE A C 1
ATOM 1080 O O . PHE A 1 136 ? 3.611 3.411 -11.154 1.00 85.69 136 PHE A O 1
ATOM 1087 N N . GLN A 1 137 ? 2.997 5.417 -11.962 1.00 81.44 137 GLN A N 1
ATOM 1088 C CA . GLN A 1 137 ? 4.051 5.512 -12.949 1.00 81.44 137 GLN A CA 1
ATOM 1089 C C . GLN A 1 137 ? 5.028 6.608 -12.509 1.00 81.44 137 GLN A C 1
ATOM 1091 O O . GLN A 1 137 ? 4.680 7.793 -12.554 1.00 81.44 137 GLN A O 1
ATOM 1096 N N . PRO A 1 138 ? 6.240 6.252 -12.047 1.00 79.94 138 PRO A N 1
ATOM 1097 C CA . PRO A 1 138 ? 7.212 7.257 -11.662 1.00 79.94 138 PRO A CA 1
ATOM 1098 C C . PRO A 1 138 ? 7.591 8.104 -12.877 1.00 79.94 138 PRO A C 1
ATOM 1100 O O . PRO A 1 138 ? 7.991 7.578 -13.914 1.00 79.94 138 PRO A O 1
ATOM 1103 N N . LEU A 1 139 ? 7.525 9.430 -12.725 1.00 79.44 139 LEU A N 1
ATOM 1104 C CA . LEU A 1 139 ? 7.879 10.386 -13.785 1.00 79.44 139 LEU A CA 1
ATOM 1105 C C . LEU A 1 139 ? 9.319 10.214 -14.290 1.00 79.44 139 LEU A C 1
ATOM 1107 O O . LEU A 1 139 ? 9.615 10.526 -15.438 1.00 79.44 139 LEU A O 1
ATOM 1111 N N . CYS A 1 140 ? 10.208 9.724 -13.426 1.00 84.31 140 CYS A N 1
ATOM 1112 C CA . CYS A 1 140 ? 11.615 9.498 -13.739 1.00 84.31 140 CYS A CA 1
ATOM 1113 C C . CYS A 1 140 ? 11.906 8.069 -14.218 1.00 84.31 140 CYS A C 1
ATOM 1115 O O . CYS A 1 140 ? 13.077 7.717 -14.295 1.00 84.31 140 CYS A O 1
ATOM 1117 N N . GLY A 1 141 ? 10.882 7.258 -14.500 1.00 91.75 141 GLY A N 1
ATOM 1118 C CA . GLY A 1 141 ? 11.032 5.844 -14.828 1.00 91.75 141 GLY A CA 1
ATOM 1119 C C . GLY A 1 141 ? 11.357 4.962 -13.619 1.00 91.75 141 GLY A C 1
ATOM 1120 O O . GLY A 1 141 ? 11.369 5.403 -12.469 1.00 91.75 141 GLY A O 1
ATOM 1121 N N . LEU A 1 142 ? 11.597 3.687 -13.900 1.00 94.44 142 LEU A N 1
ATOM 1122 C CA . LEU A 1 142 ? 11.884 2.617 -12.953 1.00 94.44 142 LEU A CA 1
ATOM 1123 C C . LEU A 1 142 ? 13.325 2.139 -13.120 1.00 94.44 142 LEU A C 1
ATOM 1125 O O . LEU A 1 142 ? 13.856 2.127 -14.230 1.00 94.44 142 LEU A O 1
ATOM 1129 N N . ASN A 1 143 ? 13.953 1.710 -12.028 1.00 94.94 143 ASN A N 1
ATOM 1130 C CA . ASN A 1 143 ? 15.252 1.046 -12.103 1.00 94.94 143 ASN A CA 1
ATOM 1131 C C . ASN A 1 143 ? 15.192 -0.180 -13.029 1.00 94.94 143 ASN A C 1
ATOM 1133 O O . ASN A 1 143 ? 14.171 -0.861 -13.088 1.00 94.94 143 ASN A O 1
ATOM 1137 N N . ASP A 1 144 ? 16.281 -0.450 -13.748 1.00 94.75 144 ASP A N 1
ATOM 1138 C CA . ASP A 1 144 ? 16.414 -1.622 -14.621 1.00 94.75 144 ASP A CA 1
ATOM 1139 C C . ASP A 1 144 ? 16.559 -2.927 -13.812 1.00 94.75 144 ASP A C 1
ATOM 1141 O O . ASP A 1 144 ? 16.953 -2.911 -12.643 1.00 94.75 144 ASP A O 1
ATOM 1145 N N . GLY A 1 145 ? 16.255 -4.059 -14.447 1.00 95.06 145 GLY A N 1
ATOM 1146 C CA . GLY A 1 145 ? 16.466 -5.398 -13.901 1.00 95.06 145 GLY A CA 1
ATOM 1147 C C . GLY A 1 145 ? 15.390 -5.911 -12.941 1.00 95.06 145 GLY A C 1
ATOM 1148 O O . GLY A 1 145 ? 15.614 -6.936 -12.299 1.00 95.06 145 GLY A O 1
ATOM 1149 N N . LEU A 1 146 ? 14.234 -5.248 -12.834 1.00 95.81 146 LEU A N 1
ATOM 1150 C CA . LEU A 1 146 ? 13.121 -5.729 -12.014 1.00 95.81 146 LEU A CA 1
ATOM 1151 C C . LEU A 1 146 ? 12.509 -6.989 -12.630 1.00 95.81 146 LEU A C 1
ATOM 1153 O O . LEU A 1 146 ? 12.182 -7.039 -13.819 1.00 95.81 146 LEU A O 1
ATOM 1157 N N . THR A 1 147 ? 12.279 -8.002 -11.799 1.00 97.31 147 THR A N 1
ATOM 1158 C CA . THR A 1 147 ? 11.373 -9.098 -12.149 1.00 97.31 147 THR A CA 1
ATOM 1159 C C . THR A 1 147 ? 9.932 -8.590 -12.239 1.00 97.31 147 THR A C 1
ATOM 1161 O O . THR A 1 147 ? 9.592 -7.533 -11.704 1.00 97.31 147 THR A O 1
ATOM 1164 N N . ARG A 1 148 ? 9.037 -9.375 -12.852 1.00 96.69 148 ARG A N 1
ATOM 1165 C CA . ARG A 1 148 ? 7.615 -9.014 -12.943 1.00 96.69 148 ARG A CA 1
ATOM 1166 C C . ARG A 1 148 ? 6.988 -8.720 -11.575 1.00 96.69 148 ARG A C 1
ATOM 1168 O O . ARG A 1 148 ? 6.271 -7.737 -11.422 1.00 96.69 148 ARG A O 1
ATOM 1175 N N . GLY A 1 149 ? 7.285 -9.550 -10.576 1.00 96.69 149 GLY A N 1
ATOM 1176 C CA . GLY A 1 149 ? 6.759 -9.359 -9.225 1.00 96.69 149 GLY A CA 1
ATOM 1177 C C . GLY A 1 149 ? 7.266 -8.073 -8.569 1.00 96.69 149 GLY A C 1
ATOM 1178 O O . GLY A 1 149 ? 6.493 -7.380 -7.918 1.00 96.69 149 GLY A O 1
ATOM 1179 N N . GLU A 1 150 ? 8.539 -7.726 -8.770 1.00 96.25 150 GLU A N 1
ATOM 1180 C CA . GLU A 1 150 ? 9.120 -6.484 -8.242 1.00 96.25 150 GLU A CA 1
ATOM 1181 C C . GLU A 1 150 ? 8.587 -5.243 -8.962 1.00 96.25 150 GLU A C 1
ATOM 1183 O O . GLU A 1 150 ? 8.353 -4.221 -8.321 1.00 96.25 150 GLU A O 1
ATOM 1188 N N . TYR A 1 151 ? 8.351 -5.341 -10.273 1.00 96.12 151 TYR A N 1
ATOM 1189 C CA . TYR A 1 151 ? 7.680 -4.306 -11.055 1.00 96.12 151 TYR A CA 1
ATOM 1190 C C . TYR A 1 151 ? 6.276 -4.026 -10.509 1.00 96.12 151 TYR A C 1
ATOM 1192 O O . TYR A 1 151 ? 5.956 -2.886 -10.174 1.00 96.12 151 TYR A O 1
ATOM 1200 N N . GLU A 1 152 ? 5.455 -5.066 -10.355 1.00 96.12 152 GLU A N 1
ATOM 1201 C CA . GLU A 1 152 ? 4.105 -4.929 -9.808 1.00 96.12 152 GLU A CA 1
ATOM 1202 C C . GLU A 1 152 ? 4.123 -4.340 -8.402 1.00 96.12 152 GLU A C 1
ATOM 1204 O O . GLU A 1 152 ? 3.394 -3.393 -8.118 1.00 96.12 152 GLU A O 1
ATOM 1209 N N . ASP A 1 153 ? 5.008 -4.844 -7.544 1.00 95.38 153 ASP A N 1
ATOM 1210 C CA . ASP A 1 153 ? 5.185 -4.360 -6.179 1.00 95.38 153 ASP A CA 1
ATOM 1211 C C . ASP A 1 153 ? 5.544 -2.868 -6.100 1.00 95.38 153 ASP A C 1
ATOM 1213 O O . ASP A 1 153 ? 5.319 -2.231 -5.063 1.00 95.38 153 ASP A O 1
ATOM 1217 N N . LYS A 1 154 ? 6.125 -2.333 -7.178 1.00 94.00 154 LYS A N 1
ATOM 1218 C CA . LYS A 1 154 ? 6.588 -0.956 -7.304 1.00 94.00 154 LYS A CA 1
ATOM 1219 C C . LYS A 1 154 ? 5.522 -0.016 -7.860 1.00 94.00 154 LYS A C 1
ATOM 1221 O O . LYS A 1 154 ? 5.447 1.130 -7.421 1.00 94.00 154 LYS A O 1
ATOM 1226 N N . ILE A 1 155 ? 4.714 -0.481 -8.811 1.00 94.50 155 ILE A N 1
ATOM 1227 C CA . ILE A 1 155 ? 3.675 0.343 -9.443 1.00 94.50 155 ILE A CA 1
ATOM 1228 C C . ILE A 1 155 ? 2.329 0.252 -8.721 1.00 94.50 155 ILE A C 1
ATOM 1230 O O . ILE A 1 155 ? 1.540 1.192 -8.764 1.00 94.50 155 ILE A O 1
ATOM 1234 N N . LYS A 1 156 ? 2.046 -0.855 -8.031 1.00 95.56 156 LYS A N 1
ATOM 1235 C CA . LYS A 1 156 ? 0.808 -1.032 -7.272 1.00 95.56 156 LYS A CA 1
ATOM 1236 C C . LYS A 1 156 ? 0.921 -0.242 -5.968 1.00 95.56 156 LYS A C 1
ATOM 1238 O O . LYS A 1 156 ? 1.809 -0.492 -5.148 1.00 95.56 156 LYS A O 1
ATOM 1243 N N . ILE A 1 157 ? 0.025 0.727 -5.784 1.00 95.00 157 ILE A N 1
ATOM 1244 C CA . ILE A 1 157 ? -0.047 1.565 -4.584 1.00 95.00 157 ILE A CA 1
ATOM 1245 C C . ILE A 1 157 ? -1.308 1.221 -3.803 1.00 95.00 157 ILE A C 1
ATOM 1247 O O . ILE A 1 157 ? -2.387 1.060 -4.373 1.00 95.00 157 ILE A O 1
ATOM 1251 N N . GLY A 1 158 ? -1.170 1.150 -2.485 1.00 94.75 158 GLY A N 1
ATOM 1252 C CA . GLY A 1 158 ? -2.275 0.880 -1.585 1.00 94.75 158 GLY A CA 1
ATOM 1253 C C . GLY A 1 158 ? -2.275 1.791 -0.368 1.00 94.75 158 GLY A C 1
ATOM 1254 O O . GLY A 1 158 ? -1.222 2.178 0.145 1.00 94.75 158 GLY A O 1
ATOM 1255 N N . ASP A 1 159 ? -3.478 2.069 0.124 1.00 95.81 159 ASP A N 1
ATOM 1256 C CA . ASP A 1 159 ? -3.698 2.557 1.479 1.00 95.81 159 ASP A CA 1
ATOM 1257 C C . ASP A 1 159 ? -4.108 1.368 2.363 1.00 95.81 159 ASP A C 1
ATOM 1259 O O . ASP A 1 159 ? -4.795 0.445 1.909 1.00 95.81 159 ASP A O 1
ATOM 1263 N N . CYS A 1 160 ? -3.695 1.384 3.628 1.00 96.94 160 CYS A N 1
ATOM 1264 C CA . CYS A 1 160 ? -4.103 0.401 4.629 1.00 96.94 160 CYS A CA 1
ATOM 1265 C C . CYS A 1 160 ? -4.267 1.079 5.989 1.00 96.94 160 CYS A C 1
ATOM 1267 O O . CYS A 1 160 ? -3.373 1.797 6.433 1.00 96.94 160 CYS A O 1
ATOM 1269 N N . VAL A 1 161 ? -5.386 0.842 6.668 1.00 97.44 161 VAL A N 1
ATOM 1270 C CA . VAL A 1 161 ? -5.620 1.284 8.047 1.00 97.44 161 VAL A CA 1
ATOM 1271 C C . VAL A 1 161 ? -5.924 0.063 8.901 1.00 97.44 161 VAL A C 1
ATOM 1273 O O . VAL A 1 161 ? -6.936 -0.592 8.686 1.00 97.44 161 VAL A O 1
ATOM 1276 N N . LEU A 1 162 ? -5.058 -0.243 9.866 1.00 97.38 162 LEU A N 1
ATOM 1277 C CA . LEU A 1 162 ? -5.204 -1.362 10.798 1.00 97.38 162 LEU A CA 1
ATOM 1278 C C . LEU A 1 162 ? -5.703 -0.856 12.149 1.00 97.38 162 LEU A C 1
ATOM 1280 O O . LEU A 1 162 ? -4.959 -0.185 12.865 1.00 97.38 162 LEU A O 1
ATOM 1284 N N . PHE A 1 163 ? -6.931 -1.206 12.515 1.00 96.12 163 PHE A N 1
ATOM 1285 C CA . PHE A 1 163 ? -7.514 -0.895 13.817 1.00 96.12 163 PHE A CA 1
ATOM 1286 C C . PHE A 1 163 ? -7.126 -1.957 14.833 1.00 96.12 163 PHE A C 1
ATOM 1288 O O . PHE A 1 163 ? -7.215 -3.163 14.571 1.00 96.12 163 PHE A O 1
ATOM 1295 N N . LEU A 1 164 ? -6.692 -1.498 16.002 1.00 94.56 164 LEU A N 1
ATOM 1296 C CA . LEU A 1 164 ? -6.311 -2.376 17.090 1.00 94.56 164 LEU A CA 1
ATOM 1297 C C . LEU A 1 164 ? -7.504 -2.627 18.015 1.00 94.56 164 LEU A C 1
ATOM 1299 O O . LEU A 1 164 ? -8.264 -1.714 18.316 1.00 94.56 164 LEU A O 1
ATOM 1303 N N . ALA A 1 165 ? -7.653 -3.867 18.477 1.00 86.31 165 ALA A N 1
ATOM 1304 C CA . ALA A 1 165 ? -8.656 -4.224 19.471 1.00 86.31 165 ALA A CA 1
ATOM 1305 C C . ALA A 1 165 ? -8.350 -3.524 20.803 1.00 86.31 165 ALA A C 1
ATOM 1307 O O . ALA A 1 165 ? -7.242 -3.673 21.337 1.00 86.31 165 ALA A O 1
ATOM 1308 N N . ASP A 1 166 ? -9.342 -2.835 21.369 1.00 70.94 166 ASP A N 1
ATOM 1309 C CA . ASP A 1 166 ? -9.231 -2.305 22.722 1.00 70.94 166 ASP A CA 1
ATOM 1310 C C . ASP A 1 166 ? -9.284 -3.459 23.738 1.00 70.94 166 ASP A C 1
ATOM 1312 O O . ASP A 1 166 ? -10.108 -4.377 23.650 1.00 70.94 166 ASP A O 1
ATOM 1316 N N . ARG A 1 167 ? -8.356 -3.465 24.698 1.00 56.56 167 ARG A N 1
ATOM 1317 C CA . ARG A 1 167 ? -8.231 -4.560 25.674 1.00 56.56 167 ARG A CA 1
ATOM 1318 C C . ARG A 1 167 ? -9.271 -4.486 26.790 1.00 56.56 167 ARG A C 1
ATOM 1320 O O . ARG A 1 167 ? -9.404 -5.465 27.520 1.00 56.56 167 ARG A O 1
ATOM 1327 N N . GLU A 1 168 ? -10.021 -3.395 26.912 1.00 49.12 168 GLU A N 1
ATOM 1328 C CA . GLU A 1 168 ? -11.005 -3.242 27.991 1.00 49.12 168 GLU A CA 1
ATOM 1329 C C . GLU A 1 168 ? -12.348 -3.943 27.720 1.00 49.12 168 GLU A C 1
ATOM 1331 O O . GLU A 1 168 ? -13.071 -4.255 28.664 1.00 49.12 168 GLU A O 1
ATOM 1336 N N . SER A 1 169 ? -12.671 -4.307 26.474 1.00 43.97 169 SER A N 1
ATOM 1337 C CA . SER A 1 169 ? -13.983 -4.900 26.145 1.00 43.97 169 SER A CA 1
ATOM 1338 C C . SER A 1 169 ? -14.031 -6.433 26.152 1.00 43.97 169 SER A C 1
ATOM 1340 O O . SER A 1 169 ? -15.115 -7.003 26.086 1.00 43.97 169 SER A O 1
ATOM 1342 N N . LYS A 1 170 ? -12.889 -7.131 26.244 1.00 40.88 170 LYS A N 1
ATOM 1343 C CA . LYS A 1 170 ? -12.838 -8.613 26.210 1.00 40.88 170 LYS A CA 1
ATOM 1344 C C . LYS A 1 170 ? -12.759 -9.289 27.591 1.00 40.88 170 LYS A C 1
ATOM 1346 O O . LYS A 1 170 ? -12.682 -10.510 27.645 1.00 40.88 170 LYS A O 1
ATOM 1351 N N . CYS A 1 171 ? -12.815 -8.530 28.690 1.00 37.59 171 CYS A N 1
ATOM 1352 C CA . CYS A 1 171 ? -12.840 -9.062 30.066 1.00 37.59 171 CYS A CA 1
ATOM 1353 C C . CYS A 1 171 ? -14.205 -8.925 30.774 1.00 37.59 171 CYS A C 1
ATOM 1355 O O . CYS A 1 171 ? -14.279 -9.120 31.985 1.00 37.59 171 CYS A O 1
ATOM 1357 N N . LEU A 1 172 ? -15.277 -8.592 30.050 1.00 38.12 172 LEU A N 1
ATOM 1358 C CA . LEU A 1 172 ? -16.635 -8.480 30.597 1.00 38.12 172 LEU A CA 1
ATOM 1359 C C . LEU A 1 172 ? -17.633 -9.363 29.837 1.00 38.12 172 LEU A C 1
ATOM 1361 O O . LEU A 1 172 ? -18.672 -8.866 29.422 1.00 38.12 172 LEU A O 1
ATOM 1365 N N . LEU A 1 173 ? -17.327 -10.650 29.654 1.00 37.47 173 LEU A N 1
ATOM 1366 C CA . LEU A 1 173 ? -18.321 -11.705 29.407 1.00 37.47 173 LEU A CA 1
ATOM 1367 C C . LEU A 1 173 ? -17.839 -13.026 30.013 1.00 37.47 173 LEU A C 1
ATOM 1369 O O . LEU A 1 173 ? -16.674 -13.397 29.745 1.00 37.47 173 LEU A O 1
#

Organism: NCBI:txid111463

Sequence (173 aa):
MDHDDLARELVNPTPGDILAAYVFEEDVVELGWEHYIQGNHLAIMPYAEPILEQINPSDLQLTIATVDGTGGAVEVAVVERRSRSFSMNFMAYDAQKQCWAFKGEMRLLKHFLGIMSAYFRLGRVDKALVRSRNLFQPLCGLNDGLTRGEYEDKIKIGDCVLFLADRESKCLL

pLDDT: mean 88.51, std 14.46, range [37.25, 98.44]

Radius of gyration: 17.33 Å; chains: 1; bounding box: 47×32×55 Å

Secondary structure (DSSP, 8-state):
--GGGPPEEEES--HHHHHHT----HHHHHHHHHHHHTTTTB-SS--PPPP-EE--GGGEEEEEEEEEETTEEEEEEEEEESSSTT--SEEEEETTTTEEEEEEEHHHHHHHHHHTHHHHHTT-EEEEEEEEPPPP--TT-B-TT--HHHHHHHH-EEEEEEEEPPTTSSS--